Protein 1OD3 (pdb70)

CATH classification: 2.60.120.260

B-factor: mean 12.3, std 9.11, range [3.63, 51.31]

Foldseek 3Di:
DPPAAELADKDFQVPFDDKDDPQWDWDAAPVGAIKIWPDAAFIKTKHFFYAQAQWFFKKKWWKADAAWWKKWKAWDDPPHDTFWIWIDGHPNDRNRIDMTMITGHIDHGTTMIMIGTGGTMMTGIMHTHHD

Solvent-accessible surface area: 6212 Å² total

Structure (mmCIF, N/CA/C/O backbone):
data_1OD3
#
_entry.id   1OD3
#
_cell.length_a   36.183
_cell.length_b   52.154
_cell.length_c   64.755
_cell.angle_alpha   90.00
_cell.angle_beta   90.00
_cell.angle_gamma   90.00
#
_symmetry.space_group_name_H-M   'P 21 21 21'
#
loop_
_entity.id
_entity.type
_entity.pdbx_description
1 polymer 'PUTATIVE XYLANASE'
2 branched beta-D-glucopyranose-(1-3)-beta-D-glucopyranose
3 non-polymer 'ACETIC ACID'
4 non-polymer 'CALCIUM ION'
5 water water
#
loop_
_atom_site.group_PDB
_atom_site.id
_atom_site.type_symbol
_atom_site.label_atom_id
_atom_site.label_alt_id
_atom_site.label_comp_id
_atom_site.label_asym_id
_atom_site.label_entity_id
_atom_site.label_seq_id
_atom_site.pdbx_PDB_ins_code
_atom_site.Cartn_x
_atom_site.Cartn_y
_atom_site.Cartn_z
_atom_site.occupancy
_atom_site.B_iso_or_equiv
_atom_site.auth_seq_id
_atom_site.auth_comp_id
_atom_site.auth_asym_id
_atom_site.auth_atom_id
_atom_site.pdbx_PDB_model_num
ATOM 1 N N . VAL A 1 36 ? 5.269 10.491 -11.398 1.00 29.68 19 VAL A N 1
ATOM 2 C CA . VAL A 1 36 ? 4.518 10.717 -10.121 1.00 26.36 19 VAL A CA 1
ATOM 3 C C . VAL A 1 36 ? 5.425 10.578 -8.894 1.00 21.85 19 VAL A C 1
ATOM 4 O O . VAL A 1 36 ? 6.220 9.616 -8.784 1.00 16.98 19 VAL A O 1
ATOM 8 N N . GLY A 1 37 ? 5.280 11.538 -7.977 1.00 26.07 20 GLY A N 1
ATOM 9 C CA . GLY A 1 37 ? 5.990 11.546 -6.727 1.00 28.52 20 GLY A CA 1
ATOM 10 C C . GLY A 1 37 ? 7.449 11.844 -6.927 1.00 29.62 20 GLY A C 1
ATOM 11 O O . GLY A 1 37 ? 8.307 11.301 -6.234 1.00 32.26 20 GLY A O 1
ATOM 12 N N . GLY A 1 38 ? 7.745 12.702 -7.895 1.00 27.13 21 GLY A N 1
ATOM 13 C CA . GLY A 1 38 ? 9.075 13.214 -8.046 1.00 26.04 21 GLY A CA 1
ATOM 14 C C . GLY A 1 38 ? 9.435 14.147 -6.881 1.00 23.62 21 GLY A C 1
ATOM 15 O O . GLY A 1 38 ? 8.621 14.441 -6.032 1.00 23.59 21 GLY A O 1
ATOM 16 N N . THR A 1 39 ? 10.676 14.553 -6.826 1.00 19.79 22 THR A N 1
ATOM 17 C CA . THR A 1 39 ? 11.166 15.522 -5.815 1.00 15.11 22 THR A CA 1
ATOM 18 C C . THR A 1 39 ? 10.338 16.835 -5.734 1.00 11.62 22 THR A C 1
ATOM 19 O O . THR A 1 39 ? 10.126 17.510 -6.772 1.00 14.29 22 THR A O 1
ATOM 23 N N . ARG A 1 40 ? 9.872 17.226 -4.565 1.00 9.15 23 ARG A N 1
ATOM 24 C CA . ARG A 1 40 ? 9.034 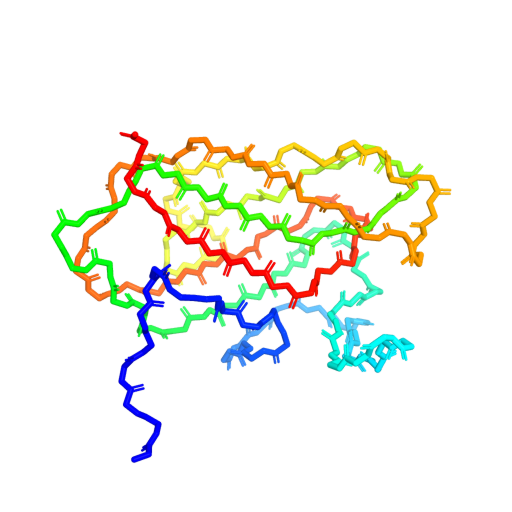18.388 -4.424 1.00 7.83 23 ARG A CA 1
ATOM 25 C C . ARG A 1 40 ? 9.867 19.663 -4.434 1.00 6.97 23 ARG A C 1
ATOM 26 O O . ARG A 1 40 ? 10.876 19.746 -3.778 1.00 10.23 23 ARG A O 1
ATOM 34 N N . SER A 1 41 ? 9.406 20.695 -5.136 1.00 7.04 24 SER A N 1
ATOM 35 C CA . SER A 1 41 ? 10.079 21.983 -5.167 1.00 7.86 24 SER A CA 1
ATOM 36 C C . SER A 1 41 ? 9.826 22.743 -3.869 1.00 6.75 24 SER A C 1
ATOM 37 O O . SER A 1 41 ? 8.701 22.852 -3.401 1.00 7.29 24 SER A O 1
ATOM 40 N N . ALA A 1 42 ? 10.873 23.428 -3.387 1.00 6.58 25 ALA A N 1
ATOM 41 C CA . ALA A 1 42 ? 10.734 24.350 -2.250 1.00 6.39 25 ALA A CA 1
ATOM 42 C C . ALA A 1 42 ? 9.892 25.577 -2.614 1.00 5.99 25 ALA A C 1
ATOM 43 O O . ALA A 1 42 ? 9.388 26.233 -1.716 1.00 6.44 25 ALA A O 1
ATOM 45 N N . PHE A 1 43 ? 9.777 25.877 -3.913 1.00 6.90 26 PHE A N 1
ATOM 46 C CA . PHE A 1 43 ? 9.234 27.143 -4.387 1.00 7.33 26 PHE A CA 1
ATOM 47 C C . PHE A 1 43 ? 7.764 27.085 -4.759 1.00 7.32 26 PHE A C 1
ATOM 48 O O . PHE A 1 43 ? 7.199 28.122 -5.139 1.00 9.49 26 PHE A O 1
ATOM 56 N N . SER A 1 44 ? 7.149 25.908 -4.656 1.00 7.73 27 SER A N 1
ATOM 57 C CA . SER A 1 44 ? 5.725 25.714 -4.813 1.00 8.45 27 SER A CA 1
ATOM 58 C C . SER A 1 44 ? 5.170 25.228 -3.469 1.00 7.75 27 SER A C 1
ATOM 59 O O . SER A 1 44 ? 5.897 24.579 -2.702 1.00 8.04 27 SER A O 1
ATOM 62 N N . ASN A 1 45 ? 3.896 25.498 -3.195 1.00 7.29 28 ASN A N 1
ATOM 63 C CA . ASN A 1 45 ? 3.369 25.169 -1.875 1.00 7.10 28 ASN A CA 1
ATOM 64 C C . ASN A 1 45 ? 3.609 23.701 -1.536 1.00 6.84 28 ASN A C 1
ATOM 65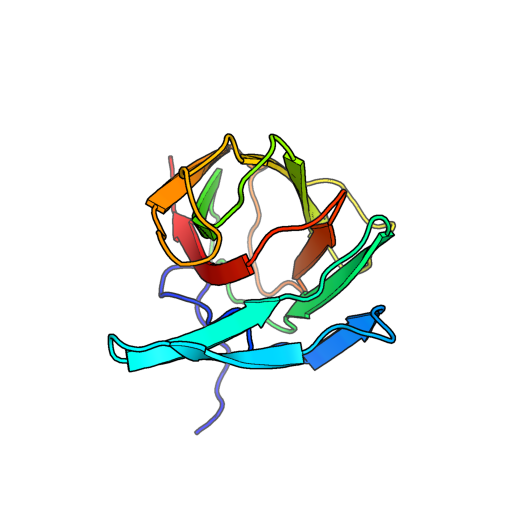 O O . ASN A 1 45 ? 3.352 22.805 -2.344 1.00 8.46 28 ASN A O 1
ATOM 70 N N . ILE A 1 46 ? 4.035 23.496 -0.293 1.00 5.88 29 ILE A N 1
ATOM 71 C CA . ILE A 1 46 ? 4.208 22.181 0.325 1.00 5.91 29 ILE A CA 1
ATOM 72 C C . ILE A 1 46 ? 3.066 22.032 1.295 1.00 6.20 29 ILE A C 1
ATOM 73 O O . ILE A 1 46 ? 2.925 22.837 2.230 1.00 6.35 29 ILE A O 1
ATOM 78 N N . GLN A 1 47 ? 2.181 21.076 1.062 1.00 5.85 30 GLN A N 1
ATOM 79 C CA . GLN A 1 47 ? 1.047 20.886 1.958 1.00 6.18 30 GLN A CA 1
ATOM 80 C C . GLN A 1 47 ? 1.539 20.352 3.293 1.00 5.41 30 GLN A C 1
ATOM 81 O O . GLN A 1 47 ? 2.297 19.389 3.356 1.00 6.64 30 GLN A O 1
ATOM 87 N N . ALA A 1 48 ? 1.096 20.962 4.394 1.00 5.44 31 ALA A N 1
ATOM 88 C CA . ALA A 1 48 ? 1.625 20.615 5.714 1.00 5.57 31 ALA A CA 1
ATOM 89 C C . ALA A 1 48 ? 1.225 19.182 6.072 1.00 5.15 31 ALA A C 1
ATOM 90 O O . ALA A 1 48 ? 1.951 18.527 6.859 1.00 5.59 31 ALA A O 1
ATOM 92 N N . GLU A 1 49 ? 0.121 18.684 5.564 1.00 5.21 32 GLU A N 1
ATOM 93 C CA . GLU A 1 49 ? -0.320 17.312 5.813 1.00 5.44 32 GLU A CA 1
ATOM 94 C C . GLU A 1 49 ? 0.496 16.273 5.025 1.00 5.61 32 GLU A C 1
ATOM 95 O O . GLU A 1 49 ? 0.338 15.084 5.274 1.00 6.71 32 GLU A O 1
ATOM 105 N N . ASP A 1 50 ? 1.344 16.705 4.103 1.00 5.49 33 ASP A N 1
ATOM 106 C CA . ASP A 1 50 ? 2.136 15.804 3.263 1.00 6.05 33 ASP A CA 1
ATOM 107 C C . ASP A 1 50 ? 3.496 15.542 3.875 1.00 6.19 33 ASP A C 1
ATOM 108 O O . ASP A 1 50 ? 4.530 15.576 3.209 1.00 9.99 33 ASP A O 1
ATOM 116 N N . TYR A 1 51 ? 3.544 15.325 5.191 1.00 6.27 34 TYR A N 1
ATOM 117 C CA . TYR A 1 51 ? 4.786 15.011 5.885 1.00 5.99 34 TYR A CA 1
ATOM 118 C C . TYR A 1 51 ? 5.132 13.528 5.715 1.00 6.50 34 TYR A C 1
ATOM 119 O O . TYR A 1 51 ? 4.284 12.685 5.484 1.00 8.58 34 TYR A O 1
ATOM 128 N N . ASP A 1 52 ? 6.417 13.243 5.849 1.00 6.29 35 ASP A N 1
ATOM 129 C CA . ASP A 1 52 ? 6.959 11.900 5.738 1.00 6.79 35 ASP A CA 1
ATOM 130 C C . ASP A 1 52 ? 7.117 11.206 7.066 1.00 6.90 35 ASP A C 1
ATOM 131 O O . ASP A 1 52 ? 7.091 9.951 7.120 1.00 8.95 35 ASP A O 1
ATOM 136 N N . SER A 1 53 ? 7.347 11.967 8.121 1.00 6.46 36 SER A N 1
ATOM 137 C CA . SER A 1 53 ? 7.473 11.442 9.489 1.00 6.12 36 SER A CA 1
ATOM 138 C C . SER A 1 53 ? 7.067 12.580 10.421 1.00 5.33 36 SER A C 1
ATOM 139 O O . SER A 1 53 ? 6.965 13.742 10.017 1.00 5.45 36 SER A O 1
ATOM 142 N N . SER A 1 54 ? 6.865 12.242 11.698 1.00 5.59 37 SER A N 1
ATOM 143 C CA . SER A 1 54 ? 6.388 13.229 12.647 1.00 5.00 37 SER A CA 1
ATOM 144 C C . SER A 1 54 ? 6.610 12.756 14.073 1.00 5.39 37 SER 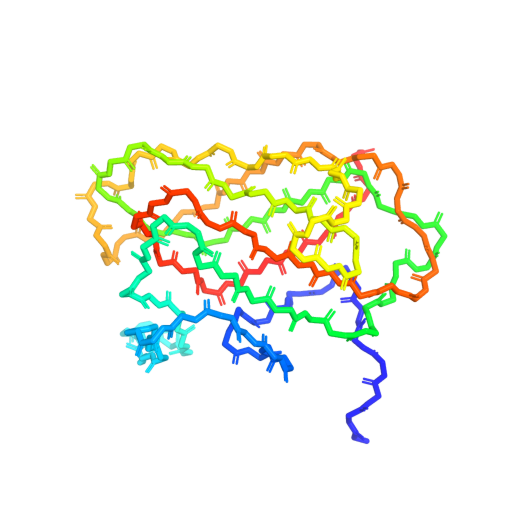A C 1
ATOM 145 O O . SER A 1 54 ? 6.763 11.541 14.322 1.00 6.35 37 SER A O 1
ATOM 149 N N . TYR A 1 55 ? 6.614 13.710 14.987 1.00 5.55 38 TYR A N 1
ATOM 150 C CA . TYR A 1 55 ? 6.381 13.446 16.423 1.00 5.49 38 TYR A CA 1
ATOM 151 C C . TYR A 1 55 ? 5.139 14.225 16.829 1.00 5.17 38 TYR A C 1
ATOM 152 O O . TYR A 1 55 ? 5.135 15.437 16.751 1.00 5.32 38 TYR A O 1
ATOM 161 N N . GLY A 1 56 ? 4.087 13.533 17.251 1.00 4.79 39 GLY A N 1
ATOM 162 C CA . GLY A 1 56 ? 2.905 14.217 17.702 1.00 5.82 39 GLY A CA 1
ATOM 163 C C . GLY A 1 56 ? 1.784 13.247 17.980 1.00 5.22 39 GLY A C 1
ATOM 164 O O . GLY A 1 56 ? 0.949 12.939 17.111 1.00 5.85 39 GLY A O 1
ATOM 165 N N . PRO A 1 57 ? 1.714 12.753 19.216 1.00 5.80 40 PRO A N 1
ATOM 166 C CA . PRO A 1 57 ? 0.732 11.685 19.523 1.00 6.17 40 PRO A CA 1
ATOM 167 C C . PRO A 1 57 ? -0.726 12.114 19.277 1.00 5.80 40 PRO A C 1
ATOM 168 O O . PRO A 1 57 ? -1.544 11.240 18.980 1.00 7.49 40 PRO A O 1
ATOM 172 N N . ASN A 1 58 ? -1.040 13.400 19.408 1.00 5.86 41 ASN A N 1
ATOM 173 C CA . ASN A 1 58 ? -2.382 13.863 19.205 1.00 6.83 41 ASN A CA 1
ATOM 174 C C . ASN A 1 58 ? -2.557 14.661 17.901 1.00 6.63 41 ASN A C 1
ATOM 175 O O . ASN A 1 58 ? -3.656 15.122 17.610 1.00 8.00 41 ASN A O 1
ATOM 180 N N . LEU A 1 59 ? -1.501 14.818 17.108 1.00 6.36 42 LEU A N 1
ATOM 181 C CA . LEU A 1 59 ? -1.577 15.604 15.872 1.00 6.19 42 LEU A CA 1
ATOM 182 C C . LEU A 1 59 ? -2.522 14.964 14.910 1.00 6.97 42 LEU A C 1
ATOM 183 O O . LEU A 1 59 ? -2.450 13.743 14.712 1.00 10.32 42 LEU A O 1
ATOM 188 N N . GLN A 1 60 ? -3.417 15.746 14.316 1.00 6.71 43 GLN A N 1
ATOM 189 C CA . GLN A 1 60 ? -4.390 15.273 13.337 1.00 7.52 43 GLN A CA 1
ATOM 190 C C . GLN A 1 60 ? -4.316 16.062 12.038 1.00 6.29 43 GLN A C 1
ATOM 191 O O . GLN A 1 60 ? -4.013 17.257 12.033 1.00 7.08 43 GLN A O 1
ATOM 201 N N . ILE A 1 61 ? -4.678 15.360 10.969 1.00 6.85 44 ILE A N 1
ATOM 202 C CA . ILE A 1 61 ? -4.980 15.958 9.666 1.00 6.19 44 ILE A CA 1
ATOM 203 C C . ILE A 1 61 ? -6.485 16.088 9.573 1.00 6.98 44 ILE A C 1
ATOM 204 O O . ILE A 1 61 ? -7.208 15.119 9.861 1.00 8.44 44 ILE A O 1
ATOM 209 N N . PHE A 1 62 ? -6.985 17.225 9.101 1.00 6.78 45 PHE A N 1
ATOM 210 C CA . PHE A 1 62 ? -8.424 17.420 8.966 1.00 7.11 45 PHE A CA 1
ATOM 211 C C . PHE A 1 62 ? -8.728 18.313 7.775 1.00 6.52 45 PHE A C 1
ATOM 212 O O . PHE A 1 62 ? -7.886 19.083 7.306 1.00 6.59 45 PHE A O 1
ATOM 220 N N . SER A 1 63 ? -9.962 18.185 7.296 1.00 7.26 46 SER A N 1
ATOM 221 C CA . SER A 1 63 ? -10.411 18.950 6.132 1.00 7.61 46 SER A CA 1
ATOM 222 C C . SER A 1 63 ? -10.745 20.382 6.503 1.00 6.81 46 SER A C 1
ATOM 223 O O . SER A 1 63 ? -11.302 20.644 7.594 1.00 7.80 46 SER A O 1
ATOM 228 N N . LEU A 1 64 ? -10.431 21.309 5.600 1.00 6.76 47 LEU A N 1
ATOM 229 C CA . LEU A 1 64 ? -10.782 22.721 5.713 1.00 6.63 47 LEU A CA 1
ATOM 230 C C . LEU A 1 64 ? -12.052 23.015 4.919 1.00 6.91 47 LEU A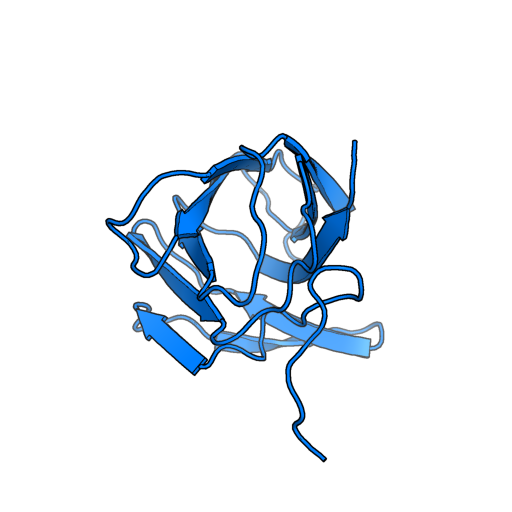 C 1
ATOM 231 O O . LEU A 1 64 ? -12.283 22.454 3.852 1.00 8.20 47 LEU A O 1
ATOM 236 N N . PRO A 1 65 ? -12.863 23.945 5.366 1.00 7.31 48 PRO A N 1
ATOM 237 C CA . PRO A 1 65 ? -14.101 24.282 4.629 1.00 8.23 48 PRO A CA 1
ATOM 238 C C . PRO A 1 65 ? -13.870 24.747 3.236 1.00 8.19 48 PRO A C 1
ATOM 239 O O . PRO A 1 65 ? -14.648 24.402 2.362 1.00 9.66 48 PRO A O 1
ATOM 243 N N . GLY A 1 66 ? -12.792 25.512 3.016 1.00 10.67 49 GLY A N 1
ATOM 244 C CA . GLY A 1 66 ? -12.547 26.166 1.764 1.00 13.94 49 GLY A CA 1
ATOM 245 C C . GLY A 1 66 ? -11.819 25.301 0.790 1.00 14.24 49 GLY A C 1
ATOM 246 O O . GLY A 1 66 ? -11.524 25.745 -0.329 1.00 16.61 49 GLY A O 1
ATOM 247 N N . GLY A 1 67 ? -11.518 24.060 1.164 1.00 12.40 50 GLY A N 1
ATOM 248 C CA . GLY A 1 67 ? -10.765 23.149 0.349 1.00 12.64 50 GLY A CA 1
ATOM 249 C C . GLY A 1 67 ? -9.464 22.735 1.014 1.00 12.19 50 GLY A C 1
ATOM 250 O O . GLY A 1 67 ? -8.843 23.543 1.704 1.00 13.87 50 GLY A O 1
ATOM 251 N N . GLY A 1 68 ? -9.011 21.517 0.695 1.00 11.90 51 GLY A N 1
ATOM 252 C CA . GLY A 1 68 ? -7.758 21.004 1.209 1.00 10.90 51 GLY A CA 1
ATOM 253 C C . GLY A 1 68 ? -7.843 20.648 2.688 1.00 8.42 51 GLY A C 1
ATOM 254 O O . GLY A 1 68 ? -8.945 20.480 3.252 1.00 10.22 51 GLY A O 1
ATOM 255 N N . SER A 1 69 ? -6.677 20.465 3.282 1.00 6.93 52 SER A N 1
ATOM 256 C CA . SER A 1 69 ? -6.540 19.962 4.634 1.00 6.55 52 SER A CA 1
ATOM 257 C C . SER A 1 69 ? -5.464 20.746 5.357 1.00 5.49 52 SER A C 1
ATOM 258 O O . SER A 1 69 ? -4.619 21.437 4.773 1.00 6.14 52 SER A O 1
ATOM 261 N N . ALA A 1 70 ? -5.457 20.602 6.685 1.00 5.74 53 ALA A N 1
ATOM 262 C CA . ALA A 1 70 ? -4.443 21.166 7.561 1.00 5.56 53 ALA A CA 1
ATOM 263 C C . ALA A 1 70 ? -4.020 20.134 8.598 1.00 4.66 53 ALA A C 1
ATOM 264 O O . ALA A 1 70 ? -4.716 19.153 8.822 1.00 5.91 53 ALA A O 1
ATOM 266 N N . ILE A 1 71 ? -2.874 20.406 9.218 1.00 4.53 54 ILE A N 1
ATOM 267 C CA . ILE A 1 71 ? -2.484 19.741 10.460 1.00 4.99 54 ILE A CA 1
ATOM 268 C C . ILE A 1 71 ? -2.832 20.637 11.643 1.00 4.68 54 ILE A C 1
ATOM 269 O O . ILE A 1 71 ? -2.753 21.849 11.590 1.00 5.48 54 ILE A O 1
ATOM 274 N N . GLY A 1 72 ? -3.188 19.974 12.736 1.00 5.15 55 GLY A N 1
ATOM 275 C CA . GLY A 1 72 ? -3.500 20.672 13.959 1.00 5.55 55 GLY A CA 1
ATOM 276 C C . GLY A 1 72 ? -3.546 19.704 15.143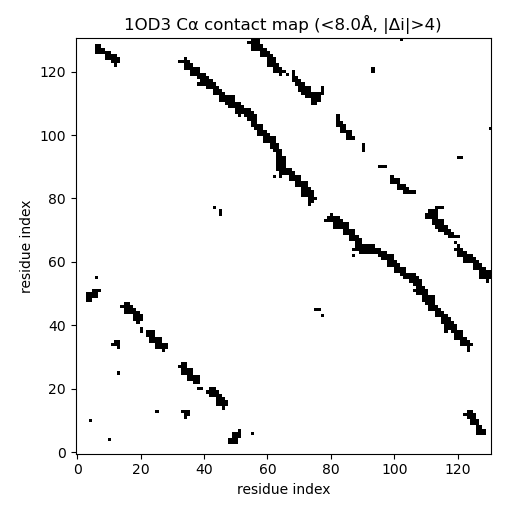 1.00 5.06 55 GLY A C 1
ATOM 277 O O . GLY A 1 72 ? -2.983 18.608 15.097 1.00 5.37 55 GLY A O 1
ATOM 278 N N . TYR A 1 73 ? -4.173 20.169 16.236 1.00 5.51 56 TYR A N 1
ATOM 279 C CA . TYR A 1 73 ? -4.085 19.481 17.540 1.00 5.59 56 TYR A CA 1
ATOM 280 C C . TYR A 1 73 ? -2.622 19.300 17.942 1.00 5.58 56 TYR A C 1
ATOM 281 O O . TYR A 1 73 ? -2.215 18.296 18.522 1.00 6.60 56 TYR A O 1
ATOM 297 N N . ILE A 1 74 ? -1.859 20.355 17.673 1.00 5.27 57 ILE A N 1
ATOM 298 C CA . ILE A 1 74 ? -0.431 20.429 17.936 1.00 5.51 57 ILE A CA 1
ATOM 299 C C . ILE A 1 74 ? -0.140 20.937 19.334 1.00 5.83 57 ILE A C 1
ATOM 300 O O . ILE A 1 74 ? -0.877 21.758 19.889 1.00 6.95 57 ILE A O 1
ATOM 305 N N . GLU A 1 75 ? 0.960 20.443 19.906 1.00 6.43 58 GLU A N 1
ATOM 306 C CA . GLU A 1 75 ? 1.438 20.803 21.216 1.00 6.57 58 GLU A CA 1
ATOM 307 C C . GLU A 1 75 ? 2.915 21.143 21.149 1.00 6.30 58 GLU A C 1
ATOM 308 O O . GLU A 1 75 ? 3.619 20.754 20.216 1.00 6.04 58 GLU A O 1
ATOM 318 N N . ASN A 1 76 ? 3.430 21.787 22.209 1.00 6.49 59 ASN A N 1
ATOM 319 C CA . ASN A 1 76 ? 4.859 22.087 22.330 1.00 5.89 59 ASN A CA 1
ATOM 320 C C . ASN A 1 76 ? 5.657 20.823 22.140 1.00 5.82 59 ASN A C 1
ATOM 321 O O . ASN A 1 76 ? 5.399 19.786 22.762 1.00 7.02 59 ASN A O 1
ATOM 326 N N . GLY A 1 77 ? 6.670 20.905 21.272 1.00 5.54 60 GLY A N 1
ATOM 327 C CA . GLY A 1 77 ? 7.581 19.814 21.012 1.00 6.00 60 GLY A CA 1
ATOM 328 C C . GLY A 1 77 ? 7.191 18.888 19.874 1.00 5.34 60 GLY A C 1
ATOM 329 O O . GLY A 1 77 ? 7.982 18.013 19.513 1.00 6.68 60 GLY A O 1
ATOM 330 N N . TYR A 1 78 ? 6.003 19.056 19.313 1.00 4.94 61 TYR A N 1
ATOM 331 C CA . TYR A 1 78 ? 5.615 18.295 18.130 1.00 4.56 61 TYR A CA 1
ATOM 332 C C . TYR A 1 78 ? 6.466 18.762 16.946 1.00 4.81 61 TYR A C 1
ATOM 333 O O . TYR A 1 78 ? 6.994 19.864 16.902 1.00 5.19 61 TYR A O 1
ATOM 342 N N . SER A 1 79 ? 6.556 17.869 15.954 1.00 4.65 62 SER A N 1
ATOM 343 C CA . SER A 1 79 ? 7.250 18.219 14.707 1.00 4.65 62 SER A CA 1
ATOM 344 C C . SER A 1 79 ? 6.692 17.392 13.560 1.00 4.31 62 SER A C 1
ATOM 345 O O . SER A 1 79 ? 6.143 16.315 13.732 1.00 4.81 62 SER A O 1
ATOM 348 N N . THR A 1 80 ? 6.899 17.943 12.354 1.00 4.55 63 THR A N 1
ATOM 349 C CA . THR A 1 80 ? 6.652 17.229 11.105 1.00 4.52 63 THR A CA 1
ATOM 350 C C . THR A 1 80 ? 7.865 17.395 10.211 1.00 4.28 63 THR A C 1
ATOM 351 O O . THR A 1 80 ? 8.490 18.458 10.144 1.00 5.02 63 THR A O 1
ATOM 355 N N . THR A 1 81 ? 8.193 16.314 9.499 1.00 4.72 64 THR A N 1
ATOM 356 C CA . THR A 1 81 ? 9.370 16.236 8.638 1.00 4.55 64 THR A CA 1
ATOM 357 C C . THR A 1 81 ? 8.943 16.018 7.190 1.00 4.70 64 THR A C 1
ATOM 358 O O . THR A 1 81 ? 8.121 15.170 6.927 1.00 5.65 64 THR A O 1
ATOM 362 N N . TYR A 1 82 ? 9.570 16.786 6.287 1.00 5.11 65 TYR A N 1
ATOM 363 C CA . TYR A 1 82 ? 9.273 16.794 4.864 1.00 5.56 65 TYR A CA 1
ATOM 364 C C . TYR A 1 82 ? 10.575 16.447 4.150 1.00 6.51 65 TYR A C 1
ATOM 365 O O . TYR A 1 82 ? 11.512 17.230 4.128 1.00 7.23 65 TYR A O 1
ATOM 374 N N . LYS A 1 83 ? 10.658 15.247 3.607 1.00 7.01 66 LYS A N 1
ATOM 375 C CA . LYS A 1 83 ? 11.885 14.764 3.001 1.00 7.76 66 LYS A CA 1
ATOM 376 C C . LYS A 1 83 ? 12.060 15.278 1.597 1.00 7.77 66 LYS A C 1
ATOM 377 O O . LYS A 1 83 ? 11.119 15.447 0.823 1.00 8.67 66 LYS A O 1
ATOM 383 N N . ASN A 1 84 ? 13.324 15.459 1.233 1.00 8.58 67 ASN A N 1
ATOM 384 C CA . ASN A 1 84 ? 13.687 15.634 -0.172 1.00 8.75 67 ASN A CA 1
ATOM 385 C C . ASN A 1 84 ? 13.000 16.828 -0.815 1.00 7.96 67 ASN A C 1
ATOM 386 O O . ASN A 1 84 ? 12.424 16.714 -1.889 1.00 9.69 67 ASN A O 1
ATOM 391 N N . ILE A 1 85 ? 13.119 17.982 -0.186 1.00 7.47 68 ILE A N 1
ATOM 392 C CA . ILE A 1 85 ? 12.631 19.226 -0.732 1.00 6.94 68 ILE A CA 1
ATOM 393 C C . ILE A 1 85 ? 13.735 19.886 -1.536 1.00 6.96 68 ILE A C 1
ATOM 394 O O . ILE A 1 85 ? 14.844 20.077 -1.026 1.00 8.03 68 ILE A O 1
ATOM 399 N N . ASP A 1 86 ? 13.458 20.228 -2.787 1.00 7.36 69 ASP A N 1
ATOM 400 C CA . ASP A 1 86 ? 14.496 20.749 -3.697 1.00 7.86 69 ASP A CA 1
ATOM 401 C C . ASP A 1 86 ? 14.521 22.272 -3.647 1.00 7.49 69 ASP A C 1
ATOM 402 O O . ASP A 1 86 ? 13.623 22.976 -4.177 1.00 8.28 69 ASP A O 1
ATOM 407 N N . PHE A 1 87 ? 15.535 22.814 -2.980 1.00 8.37 70 PHE A N 1
ATOM 408 C CA . PHE A 1 87 ? 15.773 24.235 -2.885 1.00 8.95 70 PHE A CA 1
ATOM 409 C C . PHE A 1 87 ? 16.583 24.771 -4.052 1.00 9.92 70 PHE A C 1
ATOM 410 O O . PHE A 1 87 ? 16.819 25.986 -4.110 1.00 10.52 70 PHE A O 1
ATOM 418 N N . GLY A 1 88 ? 17.026 23.926 -4.983 1.00 10.06 71 GLY A N 1
ATOM 419 C CA . GLY A 1 88 ? 17.779 24.387 -6.120 1.00 10.43 71 GLY A CA 1
ATOM 420 C C . GLY A 1 88 ? 19.023 25.037 -5.579 1.00 10.09 71 GLY A C 1
ATOM 421 O O . GLY A 1 88 ? 19.786 24.520 -4.760 1.00 12.03 71 GLY A O 1
ATOM 422 N N . ASP A 1 89 ? 19.210 26.207 -6.112 1.00 9.19 72 ASP A N 1
ATOM 423 C CA . ASP A 1 89 ? 20.442 26.953 -5.757 1.00 9.37 72 ASP A CA 1
ATOM 424 C C . ASP A 1 89 ? 20.186 27.978 -4.603 1.00 9.71 72 ASP A C 1
ATOM 425 O O . ASP A 1 89 ? 21.051 28.828 -4.345 1.00 11.58 72 ASP A O 1
ATOM 430 N N . GLY A 1 90 ? 19.026 27.907 -3.933 1.00 10.26 73 GLY A N 1
ATOM 431 C CA . GLY A 1 90 ? 18.861 28.559 -2.655 1.00 9.90 73 GLY A CA 1
ATOM 432 C C . GLY A 1 90 ? 17.570 29.328 -2.420 1.00 9.18 73 GLY A C 1
ATOM 433 O O . GLY A 1 90 ? 17.018 29.964 -3.320 1.00 10.81 73 GLY A O 1
ATOM 434 N N . ALA A 1 91 ? 17.093 29.313 -1.207 1.00 9.17 74 ALA A N 1
ATOM 435 C CA . ALA A 1 91 ? 15.987 30.154 -0.717 1.00 9.26 74 ALA A CA 1
ATOM 436 C C . ALA A 1 91 ? 16.412 30.745 0.609 1.00 8.09 74 ALA A C 1
ATOM 437 O O . ALA A 1 91 ? 17.141 30.152 1.390 1.00 9.02 74 ALA A O 1
ATOM 439 N N . THR A 1 92 ? 15.888 31.959 0.876 1.00 7.99 75 THR A N 1
ATOM 440 C CA . THR A 1 92 ? 16.175 32.715 2.099 1.00 8.33 75 THR A CA 1
ATOM 441 C C . THR A 1 92 ? 14.912 33.266 2.804 1.00 7.39 75 THR A C 1
ATOM 442 O O . THR A 1 92 ? 15.020 34.019 3.754 1.00 8.70 75 THR A O 1
ATOM 446 N N . SER A 1 93 ? 13.734 32.774 2.413 1.00 7.49 76 SER A N 1
ATOM 447 C CA . SER A 1 93 ? 12.493 33.165 3.072 1.00 7.84 76 SER A CA 1
ATOM 448 C C . SER A 1 93 ? 11.522 32.008 3.033 1.00 6.68 76 SER A C 1
ATOM 449 O O . SER A 1 93 ? 11.551 31.184 2.108 1.00 7.31 76 SER A O 1
ATOM 452 N N . VAL A 1 94 ? 10.656 31.949 4.042 1.00 6.80 77 VAL A N 1
ATOM 453 C CA . VAL A 1 94 ? 9.566 31.000 4.124 1.00 6.64 77 VAL A CA 1
ATOM 454 C C . VAL A 1 94 ? 8.283 31.751 4.430 1.00 6.25 77 VAL A C 1
ATOM 455 O O . VAL A 1 94 ? 8.289 32.738 5.178 1.00 7.14 77 VAL A O 1
ATOM 459 N N . THR A 1 95 ? 7.180 31.268 3.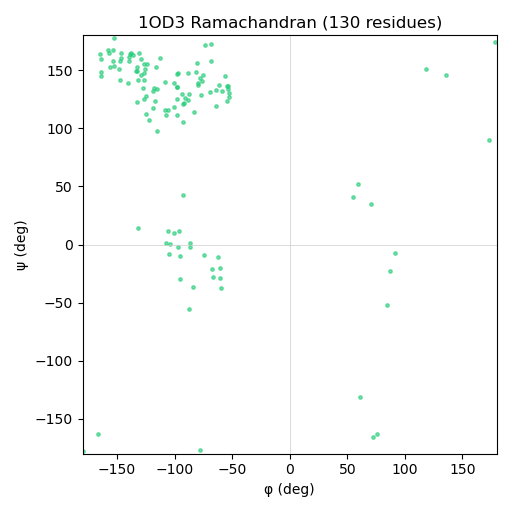880 1.00 6.73 78 THR A N 1
ATOM 460 C CA . THR A 1 95 ? 5.825 31.733 4.185 1.00 6.86 78 THR A CA 1
ATOM 461 C C . THR A 1 95 ? 4.993 30.522 4.549 1.00 6.63 78 THR A C 1
ATOM 462 O O . THR A 1 95 ? 5.046 29.500 3.862 1.00 7.44 78 THR A O 1
ATOM 466 N N . ALA A 1 96 ? 4.210 30.622 5.617 1.00 6.66 79 ALA A N 1
ATOM 467 C CA . ALA A 1 96 ? 3.301 29.571 6.029 1.00 6.22 79 ALA A CA 1
ATOM 468 C C . ALA A 1 96 ? 1.905 30.136 6.177 1.00 6.02 79 ALA A C 1
ATOM 469 O O . ALA A 1 96 ? 1.712 31.249 6.672 1.00 6.65 79 ALA A O 1
ATOM 471 N N . ARG A 1 97 ? 0.923 29.340 5.768 1.00 5.49 80 ARG A N 1
ATOM 472 C CA . ARG A 1 97 ? -0.503 29.659 5.901 1.00 5.48 80 ARG A CA 1
ATOM 473 C C . ARG A 1 97 ? -1.007 28.941 7.150 1.00 4.63 80 ARG A C 1
ATOM 474 O O . ARG A 1 97 ? -1.055 27.710 7.177 1.00 5.22 80 ARG A O 1
ATOM 482 N N . VAL A 1 98 ? -1.351 29.703 8.168 1.00 4.82 81 VAL A N 1
ATOM 483 C CA . VAL A 1 98 ? -1.504 29.223 9.529 1.00 4.83 81 VAL A CA 1
ATOM 484 C C . VAL A 1 98 ? -2.722 29.859 10.207 1.00 4.51 81 VAL A C 1
ATOM 485 O O . VAL A 1 98 ? -3.176 30.927 9.825 1.00 5.11 81 VAL A O 1
ATOM 489 N N . ALA A 1 99 ? -3.179 29.213 11.282 1.00 4.61 82 ALA A N 1
ATOM 490 C CA . ALA A 1 99 ? -4.254 29.724 12.104 1.00 4.77 82 ALA A CA 1
ATOM 491 C C . ALA A 1 99 ? -3.921 29.439 13.571 1.00 5.02 82 ALA A C 1
ATOM 492 O O . ALA A 1 99 ? -3.480 28.333 13.918 1.00 5.66 82 ALA A O 1
ATOM 494 N N . THR A 1 100 ? -4.180 30.399 14.460 1.00 5.07 83 THR A N 1
ATOM 495 C CA . THR A 1 100 ? -4.002 30.162 15.896 1.00 5.50 83 THR A CA 1
ATOM 496 C C . THR A 1 100 ? -4.708 31.251 16.676 1.00 5.07 83 THR A C 1
ATOM 497 O O . THR A 1 100 ? -5.067 32.292 16.146 1.00 5.87 83 THR A O 1
ATOM 501 N N . GLN A 1 101 ? -4.919 31.013 17.973 1.00 6.11 84 GLN A N 1
ATOM 502 C CA . GLN A 1 101 ? -5.511 32.010 18.857 1.00 6.13 84 GLN A CA 1
ATOM 503 C C . GLN A 1 101 ? -4.534 32.688 19.788 1.00 6.19 84 GLN A C 1
ATOM 504 O O . GLN A 1 101 ? -4.937 33.622 20.484 1.00 7.59 84 GLN A O 1
ATOM 510 N N . ASN A 1 102 ? -3.290 32.232 19.853 1.00 6.33 85 ASN A N 1
ATOM 511 C CA . ASN A 1 102 ? -2.321 32.754 20.793 1.00 7.51 85 ASN A CA 1
ATOM 512 C C . ASN A 1 102 ? -0.940 32.695 20.151 1.00 6.67 85 ASN A C 1
ATOM 513 O O . ASN A 1 102 ? -0.622 31.712 19.465 1.00 7.83 85 ASN A O 1
ATOM 518 N N . ALA A 1 103 ? -0.128 33.708 20.385 1.00 7.04 86 ALA A N 1
ATOM 519 C CA . ALA A 1 103 ? 1.176 33.767 19.759 1.00 8.06 86 ALA A CA 1
ATOM 520 C C . ALA A 1 103 ? 1.993 32.531 19.992 1.00 7.01 86 ALA A C 1
ATOM 521 O O . ALA A 1 103 ? 2.079 32.020 21.121 1.00 8.72 86 ALA A O 1
ATOM 523 N N . THR A 1 104 ? 2.647 32.067 18.926 1.00 6.69 87 THR A N 1
ATOM 524 C CA . THR A 1 104 ? 3.486 30.909 18.984 1.00 7.48 87 THR A CA 1
ATOM 525 C C . THR A 1 104 ? 4.574 31.012 17.916 1.00 6.97 87 THR A C 1
ATOM 526 O O . THR A 1 104 ? 4.643 31.997 17.190 1.00 8.77 87 THR A O 1
ATOM 530 N N . THR A 1 105 ? 5.450 30.032 17.874 1.00 7.61 88 THR A N 1
ATOM 531 C CA . THR A 1 105 ? 6.524 29.984 16.891 1.00 7.01 88 THR A CA 1
ATOM 532 C C . THR A 1 105 ? 6.609 28.614 16.251 1.00 6.33 88 THR A C 1
ATOM 533 O O . THR A 1 105 ? 6.241 27.603 16.833 1.00 8.58 88 THR A O 1
ATOM 537 N N . ILE A 1 106 ? 7.106 28.616 15.020 1.00 5.35 89 ILE A N 1
ATOM 538 C CA . ILE A 1 106 ? 7.382 27.409 14.252 1.00 5.58 89 ILE A CA 1
ATOM 539 C C . ILE A 1 106 ? 8.854 27.516 13.850 1.00 5.39 89 ILE A C 1
ATOM 540 O O . ILE A 1 106 ? 9.234 28.388 13.073 1.00 6.48 89 ILE A O 1
ATOM 545 N N . GLN A 1 107 ? 9.696 26.656 14.380 1.00 5.30 90 GLN A N 1
ATOM 546 C CA . GLN A 1 107 ? 11.085 26.556 13.941 1.00 5.74 90 GLN A CA 1
ATOM 547 C C . GLN A 1 107 ? 11.179 25.746 12.661 1.00 5.43 90 GLN A C 1
ATOM 548 O O . GLN A 1 107 ? 10.502 24.734 12.499 1.00 5.92 90 GLN A O 1
ATOM 554 N N . VAL A 1 108 ? 12.022 26.219 11.753 1.00 5.37 91 VAL A N 1
ATOM 555 C CA . VAL A 1 108 ? 12.337 25.496 10.520 1.00 5.13 91 VAL A CA 1
ATOM 556 C C . VAL A 1 108 ? 13.753 24.976 10.664 1.00 4.88 91 VAL A C 1
ATOM 557 O O . VAL A 1 108 ? 14.683 25.765 10.803 1.00 5.90 91 VAL A O 1
ATOM 561 N N . ARG A 1 109 ? 13.908 23.676 10.685 1.00 5.43 92 ARG A N 1
ATOM 562 C CA . ARG A 1 109 ? 15.176 23.029 10.968 1.00 5.37 92 ARG A CA 1
ATOM 563 C C . ARG A 1 109 ? 15.588 22.076 9.851 1.00 5.64 92 ARG A C 1
ATOM 564 O O . ARG A 1 109 ? 14.754 21.560 9.104 1.00 6.21 92 ARG A O 1
ATOM 578 N N . LEU A 1 110 ? 16.886 21.848 9.762 1.00 6.17 93 LEU A N 1
ATOM 579 C CA . LEU A 1 110 ? 17.475 20.958 8.743 1.00 6.10 93 LEU A CA 1
ATOM 580 C C . LEU A 1 110 ? 17.595 19.556 9.274 1.00 6.14 93 LEU A C 1
ATOM 581 O O . LEU A 1 110 ? 18.270 19.308 10.256 1.00 7.35 93 LEU A O 1
ATOM 586 N N . GLY A 1 111 ? 16.969 18.605 8.589 1.00 6.87 94 GLY A N 1
ATOM 587 C CA . GLY A 1 111 ? 17.213 17.197 8.805 1.00 8.65 94 GLY A CA 1
ATOM 588 C C . GLY A 1 111 ? 16.438 16.525 9.922 1.00 8.41 94 GLY A C 1
ATOM 589 O O . GLY A 1 111 ? 15.790 15.490 9.723 1.00 12.51 94 GLY A O 1
ATOM 590 N N . SER A 1 112 ? 16.470 17.083 11.108 1.00 8.12 95 SER A N 1
ATOM 591 C CA . SER A 1 112 ? 15.844 16.482 12.262 1.00 8.48 95 SER A CA 1
ATOM 592 C C . SER A 1 112 ? 15.324 17.563 13.179 1.00 7.31 95 SER A C 1
ATOM 593 O O . SER A 1 112 ? 15.686 18.737 13.050 1.00 7.95 95 SER A O 1
ATOM 597 N N . PRO A 1 113 ? 14.462 17.201 14.127 1.00 8.28 96 PRO A N 1
ATOM 598 C CA . PRO A 1 113 ? 13.940 18.204 15.062 1.00 8.92 96 PRO A CA 1
ATOM 599 C C . PRO A 1 113 ? 14.988 18.891 15.913 1.00 9.27 96 PRO A C 1
ATOM 600 O O . PRO A 1 113 ? 14.713 19.949 16.438 1.00 12.10 96 PRO A O 1
ATOM 604 N N . SER A 1 114 ? 16.156 18.284 16.060 1.00 9.43 97 SER A N 1
ATOM 605 C CA . SER A 1 114 ? 17.293 18.909 16.763 1.00 11.09 97 SER A CA 1
ATOM 606 C C . SER A 1 114 ? 18.394 19.391 15.827 1.00 9.92 97 SER A C 1
ATOM 607 O O . SER A 1 114 ? 19.482 19.763 16.289 1.00 12.22 97 SER A O 1
ATOM 610 N N . GLY A 1 115 ? 18.116 19.429 14.530 1.00 8.99 98 GLY A N 1
ATOM 611 C CA . GLY A 1 115 ? 19.085 19.865 13.545 1.00 8.49 98 GLY A CA 1
ATOM 612 C C . GLY A 1 115 ? 19.255 21.367 13.462 1.00 7.55 98 GLY A C 1
ATOM 613 O O . GLY A 1 115 ? 18.628 22.139 14.194 1.00 8.73 98 GLY A O 1
ATOM 614 N N . THR A 1 116 ? 20.086 21.806 12.522 1.00 7.15 99 THR A N 1
ATOM 615 C CA . THR A 1 116 ? 20.391 23.208 12.397 1.00 7.04 99 THR A CA 1
ATOM 616 C C . THR A 1 116 ? 19.103 24.047 12.270 1.00 6.26 99 THR A C 1
ATOM 617 O O . THR A 1 116 ? 18.230 23.746 11.454 1.00 6.90 99 THR A O 1
ATOM 621 N N . LEU A 1 117 ? 19.039 25.145 13.034 1.00 6.64 100 LEU A N 1
ATOM 622 C CA . LEU A 1 117 ? 17.911 26.049 12.984 1.00 6.54 100 LEU A CA 1
ATOM 623 C C . LEU A 1 117 ? 18.111 27.009 11.808 1.00 6.91 100 LEU A C 1
ATOM 624 O O . LEU A 1 117 ? 19.037 27.818 11.797 1.00 9.44 100 LEU A O 1
ATOM 629 N N . LEU A 1 118 ? 17.230 26.904 10.806 1.00 6.46 101 LEU A N 1
ATOM 630 C CA . LEU A 1 118 ? 17.278 27.733 9.614 1.00 6.97 101 LEU A CA 1
ATOM 631 C C . LEU A 1 118 ? 16.593 29.078 9.838 1.00 6.77 101 LEU A C 1
ATOM 632 O O . LEU A 1 118 ? 17.025 30.102 9.327 1.00 7.47 101 LEU A O 1
ATOM 637 N N . GLY A 1 119 ? 15.506 29.067 10.615 1.00 6.79 102 GLY A N 1
ATOM 638 C CA . GLY A 1 119 ? 14.785 30.296 10.929 1.00 6.87 102 GLY A CA 1
ATOM 639 C C . GLY A 1 119 ? 13.588 29.959 11.793 1.00 6.07 102 GLY A C 1
ATOM 640 O O . GLY A 1 119 ? 13.290 28.793 12.045 1.00 6.82 102 GLY A O 1
ATOM 641 N N . THR A 1 120 ? 12.893 31.005 12.253 1.00 6.56 103 THR A N 1
ATOM 642 C CA . THR A 1 120 ? 11.763 30.882 13.142 1.00 6.46 103 THR A CA 1
ATOM 643 C C . THR A 1 120 ? 10.627 31.721 12.644 1.00 6.29 103 THR A C 1
ATOM 644 O O . THR A 1 120 ? 10.779 32.942 12.474 1.00 8.07 103 THR A O 1
ATOM 648 N N . ILE A 1 121 ? 9.488 31.100 12.401 1.00 6.21 104 ILE A N 1
ATOM 649 C CA . ILE A 1 121 ? 8.273 31.823 12.009 1.00 6.88 104 ILE A CA 1
ATOM 650 C C . ILE A 1 121 ? 7.531 32.216 13.286 1.00 6.33 104 ILE A C 1
ATOM 651 O O . ILE A 1 121 ? 7.215 31.385 14.125 1.00 7.04 104 ILE A O 1
ATOM 656 N N . TYR A 1 122 ? 7.269 33.515 13.411 1.00 7.62 105 TYR A N 1
ATOM 657 C CA . TYR A 1 122 ? 6.473 34.056 14.488 1.00 8.96 105 TYR A CA 1
ATOM 658 C C . TYR A 1 122 ? 5.007 34.124 14.009 1.00 9.32 105 TYR A C 1
ATOM 659 O O . TYR A 1 122 ? 4.685 34.647 12.880 1.00 11.67 105 TYR A O 1
ATOM 675 N N . VAL A 1 123 ? 4.166 33.429 14.759 1.00 7.75 106 VAL A N 1
ATOM 676 C CA . VAL A 1 123 ? 2.778 33.294 14.408 1.00 8.26 106 VAL A CA 1
ATOM 677 C C . VAL A 1 123 ? 1.964 33.975 15.488 1.00 7.63 106 VAL A C 1
ATOM 678 O O . VAL A 1 123 ? 1.734 33.467 16.570 1.00 9.23 106 VAL A O 1
ATOM 682 N N . GLY A 1 124 ? 1.557 35.194 15.253 1.00 8.15 107 GLY A N 1
ATOM 683 C CA . GLY A 1 124 ? 0.655 35.881 16.095 1.00 7.93 107 GLY A CA 1
ATOM 684 C C . GLY A 1 124 ? -0.764 35.302 15.922 1.00 7.26 107 GLY A C 1
ATOM 685 O O . GLY A 1 124 ? -1.052 34.530 15.011 1.00 7.76 107 GLY A O 1
ATOM 686 N N . SER A 1 125 ? -1.695 35.729 16.779 1.00 7.83 108 SER A N 1
ATOM 687 C CA . SER A 1 125 ? -3.059 35.287 16.639 1.00 6.12 108 SER A CA 1
ATOM 688 C C . SER A 1 125 ? -3.692 35.695 15.313 1.00 5.49 108 SER A C 1
ATOM 689 O O . SER A 1 125 ? -3.572 36.821 14.880 1.00 6.32 108 SER A O 1
ATOM 692 N N . THR A 1 126 ? -4.408 34.750 14.735 1.00 5.55 109 THR A N 1
ATOM 693 C CA . THR A 1 126 ? -5.282 34.995 13.593 1.00 6.16 109 THR A CA 1
ATOM 694 C C . THR A 1 126 ? -6.741 35.114 14.030 1.00 6.54 109 THR A C 1
ATOM 695 O O . THR A 1 126 ? -7.642 35.169 13.206 1.00 8.04 109 THR A O 1
ATOM 699 N N . GLY A 1 127 ? -6.950 35.177 15.344 1.00 7.10 110 GLY A N 1
ATOM 700 C CA . GLY A 1 127 ? -8.283 35.376 15.913 1.00 8.08 110 GLY A CA 1
ATOM 701 C C . GLY A 1 127 ? -9.073 34.104 16.120 1.00 7.60 110 GLY A C 1
ATOM 702 O O . GLY A 1 127 ? -9.994 34.079 16.932 1.00 9.81 110 GLY A O 1
ATOM 703 N N . SER A 1 128 ? -8.751 33.043 15.389 1.00 7.43 111 SER A N 1
ATOM 704 C CA . SER A 1 128 ? -9.531 31.808 15.384 1.00 7.17 111 SER A CA 1
ATOM 705 C C . SER A 1 128 ? -8.680 30.734 14.780 1.00 6.04 111 SER A C 1
ATOM 706 O O . SER A 1 128 ? -7.975 30.951 13.797 1.00 6.37 111 SER A O 1
ATOM 709 N N . PHE A 1 129 ? -8.818 29.519 15.284 1.00 6.09 112 PHE A N 1
ATOM 710 C CA . PHE A 1 129 ? -8.252 28.325 14.642 1.00 6.39 112 PHE A CA 1
ATOM 711 C C . PHE A 1 129 ? -8.811 28.043 13.261 1.00 6.03 112 PHE A C 1
ATOM 712 O O . PHE A 1 129 ? -8.234 27.214 12.569 1.00 6.69 112 PHE A O 1
ATOM 720 N N . ASP A 1 130 ? -9.881 28.730 12.868 1.00 6.51 113 ASP A N 1
ATOM 721 C CA . ASP A 1 130 ? -10.452 28.568 11.525 1.00 6.94 113 ASP A CA 1
ATOM 722 C C . ASP A 1 130 ? -10.128 29.714 10.593 1.00 7.39 113 ASP A C 1
ATOM 723 O O . ASP A 1 130 ? -10.524 29.642 9.439 1.00 9.85 113 ASP A O 1
ATOM 728 N N . THR A 1 131 ? -9.380 30.721 11.030 1.00 6.54 114 THR A N 1
ATOM 729 C CA . THR A 1 131 ? -9.003 31.860 10.206 1.00 6.74 114 THR A CA 1
ATOM 730 C C . THR A 1 131 ? -7.540 31.737 9.866 1.00 6.11 114 THR A C 1
ATOM 731 O O . THR A 1 131 ? -6.691 31.868 10.742 1.00 6.73 114 THR A O 1
ATOM 735 N N . TYR A 1 132 ? -7.246 31.488 8.593 1.00 6.22 115 TYR A N 1
ATOM 736 C CA . TYR A 1 132 ? -5.870 31.288 8.150 1.00 5.99 115 TYR A CA 1
ATOM 737 C C . TYR A 1 132 ? -5.318 32.555 7.505 1.00 6.00 115 TYR A C 1
ATOM 738 O O . TYR A 1 132 ? -6.003 33.262 6.739 1.00 6.83 115 TYR A O 1
ATOM 747 N N . ARG A 1 133 ? -4.057 32.834 7.834 1.00 6.02 116 ARG A N 1
ATOM 748 C CA . ARG A 1 133 ? -3.338 33.998 7.313 1.00 6.18 116 ARG A CA 1
ATOM 749 C C . ARG A 1 133 ? -1.917 33.558 7.004 1.00 6.16 116 ARG A C 1
ATOM 750 O O . ARG A 1 133 ? -1.406 32.573 7.527 1.00 6.77 116 ARG A O 1
ATOM 758 N N . ASP A 1 134 ? -1.259 34.310 6.126 1.00 7.65 117 ASP A N 1
ATOM 759 C CA . ASP A 1 134 ? 0.094 34.049 5.731 1.00 7.91 117 ASP A CA 1
ATOM 760 C C . ASP A 1 134 ? 1.080 34.841 6.576 1.00 9.05 117 ASP A C 1
ATOM 761 O O . ASP A 1 134 ? 0.909 36.065 6.749 1.00 12.66 117 ASP A O 1
ATOM 766 N N . VAL A 1 135 ? 2.081 34.150 7.126 1.00 7.44 118 VAL A N 1
ATOM 767 C CA . VAL A 1 135 ? 3.144 34.756 7.879 1.00 8.15 118 VAL A CA 1
ATOM 768 C C . VAL A 1 135 ? 4.471 34.326 7.299 1.00 8.26 118 VAL A C 1
ATOM 769 O O . VAL A 1 135 ? 4.611 33.199 6.856 1.00 11.11 118 VAL A O 1
ATOM 775 N N . SER A 1 136 ? 5.463 35.187 7.362 1.00 8.10 119 SER A N 1
ATOM 776 C CA . SER A 1 136 ? 6.751 34.922 6.710 1.00 8.62 119 SER A CA 1
ATOM 777 C C . SER A 1 136 ? 7.908 35.130 7.680 1.00 8.52 119 SER A C 1
ATOM 778 O O . SER A 1 136 ? 7.777 35.827 8.707 1.00 9.98 119 SER A O 1
ATOM 782 N N . ALA A 1 137 ? 9.049 34.532 7.352 1.00 7.68 120 ALA A N 1
ATOM 783 C CA . ALA A 1 137 ? 10.280 34.709 8.098 1.00 7.88 120 ALA A CA 1
ATOM 784 C C . ALA A 1 137 ? 11.472 34.503 7.195 1.00 7.37 120 ALA A C 1
ATOM 785 O O . ALA A 1 137 ? 11.412 33.785 6.213 1.00 8.18 120 ALA A O 1
ATOM 787 N N . THR A 1 138 ? 12.576 35.120 7.549 1.00 8.33 121 THR A N 1
ATOM 788 C CA . THR A 1 138 ? 13.841 34.857 6.889 1.00 8.29 121 THR A CA 1
ATOM 789 C C . THR A 1 138 ? 14.397 33.508 7.360 1.00 8.22 121 THR A C 1
ATOM 790 O O . THR A 1 138 ? 14.256 33.131 8.527 1.00 10.44 121 THR A O 1
ATOM 794 N N . ILE A 1 139 ? 15.066 32.819 6.457 1.00 7.46 122 ILE A N 1
ATOM 795 C CA . ILE A 1 139 ? 15.852 31.663 6.817 1.00 7.41 122 ILE A CA 1
ATOM 796 C C . ILE A 1 139 ? 17.258 31.851 6.273 1.00 7.83 122 ILE A C 1
ATOM 797 O O . ILE A 1 139 ? 17.501 32.524 5.264 1.00 8.83 122 ILE A O 1
ATOM 802 N N . SER A 1 140 ? 18.202 31.168 6.916 1.00 8.16 123 SER A N 1
ATOM 803 C CA . SER A 1 140 ? 19.533 31.021 6.356 1.00 8.78 123 SER A CA 1
ATOM 804 C C . SER A 1 140 ? 19.434 30.389 4.969 1.00 8.42 123 SER A C 1
ATOM 805 O O . SER A 1 140 ? 18.609 29.503 4.739 1.00 8.99 123 SER A O 1
ATOM 808 N N . ASN A 1 141 ? 20.316 30.800 4.062 1.00 8.98 124 ASN A N 1
ATOM 809 C CA . ASN A 1 141 ? 20.286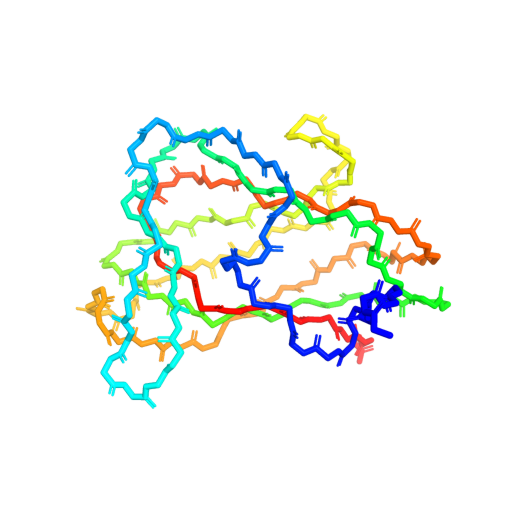 30.284 2.700 1.00 8.69 124 ASN A CA 1
ATOM 810 C C . ASN A 1 141 ? 20.346 28.758 2.708 1.00 8.83 124 ASN A C 1
ATOM 811 O O . ASN A 1 141 ? 21.297 28.172 3.259 1.00 10.47 124 ASN A O 1
ATOM 816 N N . THR A 1 142 ? 19.347 28.123 2.092 1.00 8.20 125 THR A N 1
ATOM 817 C CA . THR A 1 142 ? 19.208 26.665 2.060 1.00 7.88 125 THR A CA 1
ATOM 818 C C . THR A 1 142 ? 19.111 26.276 0.594 1.00 8.61 125 THR A C 1
ATOM 819 O O . THR A 1 142 ? 18.305 26.869 -0.141 1.00 9.49 125 THR A O 1
ATOM 823 N N . ALA A 1 143 ? 19.962 25.335 0.173 1.00 8.63 126 ALA A N 1
ATOM 824 C CA . ALA A 1 143 ? 20.113 24.907 -1.238 1.00 8.60 126 ALA A CA 1
ATOM 825 C C . ALA A 1 143 ? 20.246 23.380 -1.269 1.00 8.06 126 ALA A C 1
ATOM 826 O O . ALA A 1 143 ? 20.482 22.693 -0.331 1.00 10.72 126 ALA A O 1
ATOM 828 N N . GLY A 1 144 ? 20.038 22.869 -2.523 1.00 10.06 127 GLY A N 1
ATOM 829 C CA . GLY A 1 144 ? 20.059 21.442 -2.796 1.00 10.39 127 GLY A CA 1
ATOM 830 C C . GLY A 1 144 ? 18.814 20.747 -2.335 1.00 8.55 127 GLY A C 1
ATOM 831 O O . GLY A 1 144 ? 17.782 21.453 -1.998 1.00 10.49 127 GLY A O 1
ATOM 832 N N . VAL A 1 145 ? 18.869 19.448 -2.214 1.00 10.55 128 VAL A N 1
ATOM 833 C CA . VAL A 1 145 ? 17.736 18.678 -1.803 1.00 9.23 128 VAL A CA 1
ATOM 834 C C . VAL A 1 145 ? 17.924 18.360 -0.353 1.00 9.96 128 VAL A C 1
ATOM 835 O O . VAL A 1 145 ? 18.917 17.722 0.044 1.00 12.85 128 VAL A O 1
ATOM 839 N N . LYS A 1 146 ? 17.002 18.834 0.469 1.00 8.89 129 LYS A N 1
ATOM 840 C CA . LYS A 1 146 ? 17.145 18.827 1.909 1.00 8.92 129 LYS A CA 1
ATOM 841 C C . LYS A 1 146 ? 15.886 18.302 2.578 1.00 8.49 129 LYS A C 1
ATOM 842 O O . LYS A 1 146 ? 14.783 18.507 2.078 1.00 9.92 129 LYS A O 1
ATOM 848 N N . ASP A 1 147 ? 16.055 17.665 3.724 1.00 8.39 130 ASP A N 1
ATOM 849 C CA . ASP A 1 147 ? 14.933 17.316 4.581 1.00 7.77 130 ASP A CA 1
ATOM 850 C C . ASP A 1 147 ? 14.652 18.508 5.518 1.00 7.08 130 ASP A C 1
ATOM 851 O O . ASP A 1 147 ? 15.579 19.007 6.157 1.00 8.08 130 ASP A O 1
ATOM 856 N N . ILE A 1 148 ? 13.402 18.941 5.585 1.00 6.46 131 ILE A N 1
ATOM 857 C CA . ILE A 1 148 ? 12.989 20.108 6.352 1.00 6.20 131 ILE A CA 1
ATOM 858 C C . ILE A 1 148 ? 12.060 19.677 7.464 1.00 5.30 131 ILE A C 1
ATOM 859 O O . ILE A 1 148 ? 11.134 18.901 7.234 1.00 6.43 131 ILE A O 1
ATOM 864 N N . VAL A 1 149 ? 12.291 20.174 8.666 1.00 5.48 132 VAL A N 1
ATOM 865 C CA . VAL A 1 149 ? 11.479 19.865 9.826 1.00 5.01 132 VAL A CA 1
ATOM 866 C C . VAL A 1 149 ? 10.849 21.133 10.371 1.00 5.14 132 VAL A C 1
ATOM 867 O O . VAL A 1 149 ? 11.526 22.114 10.584 1.00 6.43 132 VAL A O 1
ATOM 871 N N . LEU A 1 150 ? 9.552 21.066 10.622 1.00 4.44 133 LEU A N 1
ATOM 872 C CA . LEU A 1 150 ? 8.841 22.102 11.360 1.00 4.59 133 LEU A CA 1
ATOM 873 C C . LEU A 1 150 ? 8.705 21.650 12.803 1.00 4.57 133 LEU A C 1
ATOM 874 O O . LEU A 1 150 ? 8.201 20.572 13.054 1.00 5.22 133 LEU A O 1
ATOM 879 N N . VAL A 1 151 ? 9.163 22.479 13.739 1.00 4.31 134 VAL A N 1
ATOM 880 C CA . VAL A 1 151 ? 9.093 22.174 15.171 1.00 4.76 134 VAL A CA 1
ATOM 881 C C . VAL A 1 151 ? 8.199 23.209 15.844 1.00 4.47 134 VAL A C 1
ATOM 882 O O . VAL A 1 151 ? 8.441 24.411 15.735 1.00 5.66 134 VAL A O 1
ATOM 886 N N . PHE A 1 152 ? 7.161 22.718 16.509 1.00 4.55 135 PHE A N 1
ATOM 887 C CA . PHE A 1 152 ? 6.112 23.565 17.033 1.00 4.61 135 PHE A CA 1
ATOM 888 C C . PHE A 1 152 ? 6.293 23.888 18.498 1.00 5.39 135 PHE A C 1
ATOM 889 O O . PHE A 1 152 ? 6.555 23.009 19.296 1.00 7.77 135 PHE A O 1
ATOM 897 N N . SER A 1 153 ? 6.104 25.145 18.872 1.00 5.91 136 SER A N 1
ATOM 898 C CA . SER A 1 153 ? 6.203 25.504 20.281 1.00 7.06 136 SER A CA 1
ATOM 899 C C . SER A 1 153 ? 4.851 25.529 20.980 1.00 5.94 136 SER A C 1
ATOM 900 O O . SER A 1 153 ? 4.839 25.598 22.228 1.00 7.25 136 SER A O 1
ATOM 904 N N . GLY A 1 154 ? 3.749 25.435 20.270 1.00 6.89 137 GLY A N 1
ATOM 905 C CA . GLY A 1 154 ? 2.436 25.474 20.878 1.00 7.19 137 GLY A CA 1
ATOM 906 C C . GLY A 1 154 ? 1.373 25.325 19.799 1.00 6.24 137 GLY A C 1
ATOM 907 O O . GLY A 1 154 ? 1.685 25.167 18.602 1.00 6.70 137 GLY A O 1
ATOM 908 N N . PRO A 1 155 ? 0.106 25.394 20.217 1.00 6.52 138 PRO A N 1
ATOM 909 C CA . PRO A 1 155 ? -0.992 25.140 19.271 1.00 6.21 138 PRO A CA 1
ATOM 910 C C . PRO A 1 155 ? -0.988 26.096 18.081 1.00 5.21 138 PRO A C 1
ATOM 911 O O . PRO A 1 155 ? -0.921 27.325 18.222 1.00 5.93 138 PRO A O 1
ATOM 915 N N . VAL A 1 156 ? -1.123 25.502 16.896 1.00 5.40 139 VAL A N 1
ATOM 916 C CA . VAL A 1 156 ? -1.217 26.211 15.621 1.00 5.15 139 VAL A CA 1
ATOM 917 C C . VAL A 1 156 ? -1.748 25.209 14.623 1.00 4.80 139 VAL A C 1
ATOM 918 O O . VAL A 1 156 ? -1.464 24.018 14.736 1.00 6.20 139 VAL A O 1
ATOM 922 N N . ASN A 1 157 ? -2.507 25.671 13.639 1.00 4.96 140 ASN A N 1
ATOM 923 C CA . ASN A 1 157 ? -2.898 24.840 12.498 1.00 5.25 140 ASN A CA 1
ATOM 924 C C . ASN A 1 157 ? -2.130 25.331 11.286 1.00 5.23 140 ASN A C 1
ATOM 925 O O . ASN A 1 157 ? -1.946 26.542 11.080 1.00 6.39 140 ASN A O 1
ATOM 930 N N . VAL A 1 1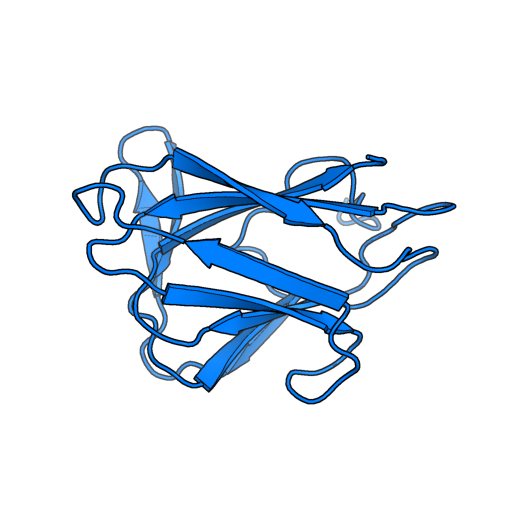58 ? -1.667 24.372 10.467 1.00 4.99 141 VAL A N 1
ATOM 931 C CA . VAL A 1 158 ? -0.860 24.725 9.299 1.00 4.74 141 VAL A CA 1
ATOM 932 C C . VAL A 1 158 ? -1.488 24.090 8.059 1.00 4.40 141 VAL A C 1
ATOM 933 O O . VAL A 1 158 ? -1.707 22.878 8.000 1.00 4.71 141 VAL A O 1
ATOM 937 N N . ASP A 1 159 ? -1.767 24.915 7.057 1.00 4.43 142 ASP A N 1
ATOM 938 C CA . ASP A 1 159 ? -2.296 24.453 5.765 1.00 4.81 142 ASP A CA 1
ATOM 939 C C . ASP A 1 159 ? -1.153 24.088 4.833 1.00 4.68 142 ASP A C 1
ATOM 940 O O . ASP A 1 159 ? -1.093 22.936 4.335 1.00 5.02 142 ASP A O 1
ATOM 945 N N . TRP A 1 160 ? -0.234 25.006 4.589 1.00 4.89 143 TRP A N 1
ATOM 946 C CA . TRP A 1 160 ? 0.873 24.811 3.656 1.00 5.40 143 TRP A CA 1
ATOM 947 C C . TRP A 1 160 ? 1.989 25.781 4.006 1.00 5.26 143 TRP A C 1
ATOM 948 O O . TRP A 1 160 ? 1.795 26.733 4.782 1.00 5.52 143 TRP A O 1
ATOM 959 N N . PHE A 1 161 ? 3.157 25.555 3.414 1.00 5.54 144 PHE A N 1
ATOM 960 C CA . PHE A 1 161 ? 4.275 26.473 3.529 1.00 5.76 144 PHE A CA 1
ATOM 961 C C . PHE A 1 161 ? 5.065 26.457 2.224 1.00 5.73 144 PHE A C 1
ATOM 962 O O . PHE A 1 161 ? 4.946 25.508 1.445 1.00 6.42 144 PHE A O 1
ATOM 970 N N . VAL A 1 162 ? 5.860 27.500 1.982 1.00 6.11 145 VAL A N 1
ATOM 971 C CA . VAL A 1 162 ? 6.564 27.639 0.709 1.00 6.35 145 VAL A CA 1
ATOM 972 C C . VAL A 1 162 ? 7.756 28.509 0.921 1.00 6.36 145 VAL A C 1
ATOM 973 O O . VAL A 1 162 ? 7.742 29.409 1.769 1.00 8.34 145 VAL A O 1
ATOM 977 N N . PHE A 1 163 ? 8.792 28.332 0.115 1.00 5.97 146 PHE A N 1
ATOM 978 C CA . PHE A 1 163 ? 10.022 29.097 0.228 1.00 6.39 146 PHE A CA 1
ATOM 979 C C . PHE A 1 163 ? 10.206 30.008 -0.971 1.00 7.10 146 PHE A C 1
ATOM 980 O O . PHE A 1 163 ? 9.634 29.772 -2.045 1.00 8.35 146 PHE A O 1
ATOM 988 N N . SER A 1 164 ? 11.057 31.016 -0.794 1.00 7.92 147 SER A N 1
ATOM 989 C CA . SER A 1 164 ? 11.385 31.946 -1.866 1.00 8.61 147 SER A CA 1
ATOM 990 C C . SER A 1 164 ? 12.751 32.604 -1.597 1.00 8.87 147 SER A C 1
ATOM 991 O O . SER A 1 164 ? 13.297 32.517 -0.511 1.00 9.84 147 SER A O 1
ATOM 994 N N . LYS A 1 165 ? 13.324 33.231 -2.604 1.00 11.27 148 LYS A N 1
ATOM 995 C CA . LYS A 1 165 ? 14.470 34.129 -2.396 1.00 11.34 148 LYS A CA 1
ATOM 996 C C . LYS A 1 165 ? 13.899 35.436 -1.836 1.00 14.59 148 LYS A C 1
ATOM 997 O O . LYS A 1 165 ? 12.878 35.960 -2.314 1.00 16.75 148 LYS A O 1
ATOM 1007 N N . SER A 1 166 ? 14.435 35.927 -0.722 1.00 19.95 149 SER A N 1
ATOM 1008 C CA . SER A 1 166 ? 14.103 37.290 -0.318 1.00 25.27 149 SER A CA 1
ATOM 1009 C C . SER A 1 166 ? 14.671 38.167 -1.447 1.00 28.59 149 SER A C 1
ATOM 1010 O O . SER A 1 166 ? 15.873 38.135 -1.756 1.00 32.03 149 SER A O 1
ATOM 1013 N N . GLY A 1 167 ? 13.970 38.892 -2.135 1.00 29.05 150 GLY A N 1
#

Sequence (131 aa):
VGGTRSAFSNIQAEDYDSSYGPNLQIFSLPGGGSAIGYIENGYSTTYKNIDFGDGATSVTARVATQNATTIQVRLGSPSGTLLGTIYVGSTGSFDTYRDVSATISNTAGVKDIVLVFSGPVNVDWFVFSKS

InterPro domains:
  IPR001137 Glycoside hydrolase family 11 [PR00911] (111-120)
  IPR001137 Glycoside hydrolase family 11 [PR00911] (121-131)
  IPR001137 Glycoside hydrolase family 11 [PR00911] (148-154)
  IPR001137 Glycoside hydrolase family 11 [PR00911] (168-173)
  IPR001137 Glycoside hydrolase family 11 [PR00911] (173-182)
  IPR001137 Glycoside hydrolase family 11 [PR00911] (196-204)
  IPR001137 Glycoside hydrolase family 11 [PTHR46828] (10-226)
  IPR005084 Carbohydrate binding module family 6 [PF03422] (253-371)
  IPR005084 Carbohydrate binding module family 6 [PF03422] (390-507)
  IPR005084 Carbohydrate binding module family 6 [PF03422] (530-648)
  IPR005084 Carbohydrate binding module family 6 [PS51175] (250-370)
  IPR005084 Carbohydrate binding module family 6 [PS51175] (387-507)
  IPR005084 Carbohydrate binding module family 6 [PS51175] (527-647)
  IPR006584 Cellulose binding, type IV [SM00606] (245-371)
  IPR006584 Cellulose binding, type IV [SM00606] (382-508)
  IPR006584 Cellulose binding, type IV [SM00606] (522-648)
  IPR008979 Galactose-binding-like domain superfamily [SSF49785] (244-371)
  IPR008979 Galactose-binding-like domain superfamily [SSF49785] (383-508)
  IPR008979 Galactose-binding-like domain superfamily [SSF49785] (522-648)
  IPR013319 Glycoside hydrolase family 11/12 [G3DSA:2.60.120.180] (32-233)

Nearest PDB structures (foldseek):
  1o8s-assembly1_A  TM=1.007E+00  e=2.205E-24  Thermoclostridium stercorarium
  1uy2-assembly1_A  TM=9.834E-01  e=8.795E-18  Thermoclostridium stercorarium
  1uxx-assembly1_X  TM=9.730E-01  e=1.848E-14  Acetivibrio thermocellus
  1w9s-assembly1_A  TM=9.446E-01  e=3.192E-12  Halalkalibacterium halodurans
  3c7o-assembly1_A  TM=9.293E-01  e=3.168E-11  Bacillus subtilis

Secondary structure (P-SEA, 3-state):
ccccccccccccccccccccccccbbbbbcccccccccccccccccccccccccccccccccccccccbbbbbbcccccccccbbbbbcccccccbbbbbbbbccccccbbbbbbbbccbbbbcccccccc

Organism: Thermoclostridium stercorarium (NCBI:txid1510)

Radius of gyration: 13.47 Å; Cα contacts (8 Å, |Δi|>4): 375; chains: 1; bounding box: 34×27×32 Å